Protein AF-A0A1F9YDW9-F1 (afdb_monomer)

Foldseek 3Di:
DVVLCVVLVHDPVVLVVLCVLLVDDDFDADPVRDGDADPVRSVLSNQLCCCCPVVVDDSVRSSVVVVVVVVVVVVCVVPVDPVVVVVVVVVVVVVVVVVVVVVD

pLDDT: mean 87.78, std 11.37, range [55.28, 95.94]

Structure (mmCIF, N/CA/C/O backbone):
data_AF-A0A1F9YDW9-F1
#
_entry.id   AF-A0A1F9YDW9-F1
#
loop_
_atom_site.group_PDB
_atom_site.id
_atom_site.type_symbol
_atom_site.label_atom_id
_atom_site.label_alt_id
_atom_site.label_comp_id
_atom_site.label_asym_id
_atom_site.label_entity_id
_atom_site.label_seq_id
_atom_site.pdbx_PDB_ins_code
_atom_site.Cartn_x
_atom_site.Cartn_y
_atom_site.Cartn_z
_atom_site.occupancy
_atom_site.B_iso_or_equiv
_atom_site.auth_seq_id
_atom_site.auth_comp_id
_atom_site.auth_asym_id
_atom_site.auth_atom_id
_atom_site.pdbx_PDB_model_num
ATOM 1 N N . MET A 1 1 ? -8.530 -5.318 -11.454 1.00 77.31 1 MET A N 1
ATOM 2 C CA . MET A 1 1 ? -7.422 -4.395 -11.811 1.00 77.31 1 MET A CA 1
ATOM 3 C C . MET A 1 1 ? -7.888 -3.136 -12.541 1.00 77.31 1 MET A C 1
ATOM 5 O O . MET A 1 1 ? -7.481 -2.066 -12.115 1.00 77.31 1 MET A O 1
ATOM 9 N N . GLY A 1 2 ? -8.725 -3.224 -13.585 1.00 84.69 2 GLY A N 1
ATOM 10 C CA . GLY A 1 2 ? -9.183 -2.037 -14.332 1.00 84.69 2 GLY A CA 1
ATOM 11 C C . GLY A 1 2 ? -9.844 -0.961 -13.460 1.00 84.69 2 GLY A C 1
ATOM 12 O O . GLY A 1 2 ? -9.477 0.203 -13.541 1.00 84.69 2 GLY A O 1
ATOM 13 N N . GLU A 1 3 ? -10.730 -1.356 -12.545 1.00 89.44 3 GLU A N 1
ATOM 14 C CA . GLU A 1 3 ? -11.359 -0.436 -11.587 1.00 89.44 3 GLU A CA 1
ATOM 15 C C . GLU A 1 3 ? -10.343 0.282 -10.685 1.00 89.44 3 GLU A C 1
ATOM 17 O O . GLU A 1 3 ? -10.360 1.504 -10.599 1.00 89.44 3 GLU A O 1
ATOM 22 N N . ALA A 1 4 ? -9.395 -0.457 -10.102 1.00 90.44 4 ALA A N 1
ATOM 23 C CA . ALA A 1 4 ? -8.333 0.115 -9.275 1.00 90.44 4 ALA A CA 1
ATOM 24 C C . ALA A 1 4 ? -7.477 1.140 -10.039 1.00 90.44 4 ALA A C 1
ATOM 26 O O . ALA A 1 4 ? -7.097 2.159 -9.475 1.00 90.44 4 ALA A O 1
ATOM 27 N N . CYS A 1 5 ? -7.211 0.905 -11.329 1.00 92.19 5 CYS A N 1
ATOM 28 C CA . CYS A 1 5 ? -6.478 1.851 -12.177 1.00 92.19 5 CYS A CA 1
ATOM 29 C C . CYS A 1 5 ? -7.267 3.150 -12.390 1.00 92.19 5 CYS A C 1
ATOM 31 O O . CYS A 1 5 ? -6.686 4.231 -12.314 1.00 92.19 5 CYS A O 1
ATOM 33 N N . ARG A 1 6 ? -8.588 3.047 -12.612 1.00 92.75 6 ARG A N 1
ATOM 34 C CA . ARG A 1 6 ? -9.481 4.211 -12.748 1.00 92.75 6 ARG A CA 1
ATOM 35 C C . ARG A 1 6 ? -9.548 5.023 -11.457 1.00 92.75 6 ARG A C 1
ATOM 37 O O . ARG A 1 6 ? -9.410 6.237 -11.499 1.00 92.75 6 ARG A O 1
ATOM 44 N N . VAL A 1 7 ? -9.712 4.355 -10.317 1.00 93.56 7 VAL A N 1
ATOM 45 C CA . VAL A 1 7 ? -9.809 5.016 -9.006 1.00 93.56 7 VAL A CA 1
ATOM 46 C C . VAL A 1 7 ? -8.484 5.674 -8.617 1.00 93.56 7 VAL A C 1
ATOM 48 O O . VAL A 1 7 ? -8.460 6.837 -8.228 1.00 93.56 7 VAL A O 1
ATOM 51 N N . ALA A 1 8 ? -7.364 4.967 -8.773 1.00 91.81 8 ALA A N 1
ATOM 52 C CA . ALA A 1 8 ? -6.049 5.499 -8.425 1.00 91.81 8 ALA A CA 1
ATOM 53 C C . ALA A 1 8 ? -5.509 6.520 -9.443 1.00 91.81 8 ALA A C 1
ATOM 55 O O . ALA A 1 8 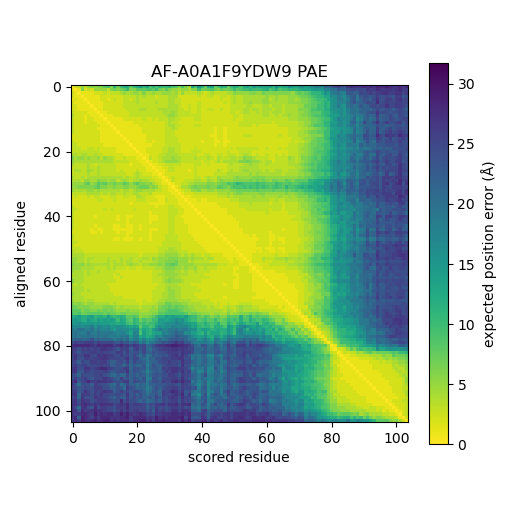? -4.562 7.252 -9.134 1.00 91.81 8 ALA A O 1
ATOM 56 N N . GLN A 1 9 ? -6.084 6.573 -10.652 1.00 94.00 9 GLN A N 1
ATOM 57 C CA . GLN A 1 9 ? -5.556 7.327 -11.794 1.00 94.00 9 GLN A CA 1
ATOM 58 C C . GLN A 1 9 ? -4.087 6.951 -12.044 1.00 94.00 9 GLN A C 1
ATOM 60 O O . GLN A 1 9 ? -3.182 7.789 -11.978 1.00 94.00 9 GLN A O 1
ATOM 65 N N . VAL A 1 10 ? -3.850 5.646 -12.205 1.00 93.19 10 VAL A N 1
ATOM 66 C CA . VAL A 1 10 ? -2.532 5.029 -12.413 1.00 93.19 10 VAL A CA 1
ATOM 67 C C . VAL A 1 10 ? -2.667 3.932 -13.466 1.00 93.19 10 VAL A C 1
ATOM 69 O O . VAL A 1 10 ? -3.626 3.161 -13.450 1.00 93.19 10 VAL A O 1
ATOM 72 N N . ALA A 1 11 ? -1.699 3.836 -14.378 1.00 94.50 11 ALA A N 1
ATOM 73 C CA . ALA A 1 11 ? -1.722 2.825 -15.426 1.00 94.50 11 ALA A CA 1
ATOM 74 C C . ALA A 1 11 ? -1.524 1.399 -14.859 1.00 94.50 11 ALA A C 1
ATOM 76 O O . ALA A 1 11 ? -0.778 1.207 -13.891 1.00 94.50 11 ALA A O 1
ATOM 77 N N . PRO A 1 12 ? -2.109 0.356 -15.483 1.00 94.50 12 PRO A N 1
ATOM 78 C CA . PRO A 1 12 ? -1.983 -1.018 -14.995 1.00 94.50 12 PRO A CA 1
ATOM 79 C C . PRO A 1 12 ? -0.534 -1.494 -14.845 1.00 94.50 12 PRO A C 1
ATOM 81 O O . PRO A 1 12 ? -0.206 -2.181 -13.881 1.00 94.50 12 PRO A O 1
ATOM 84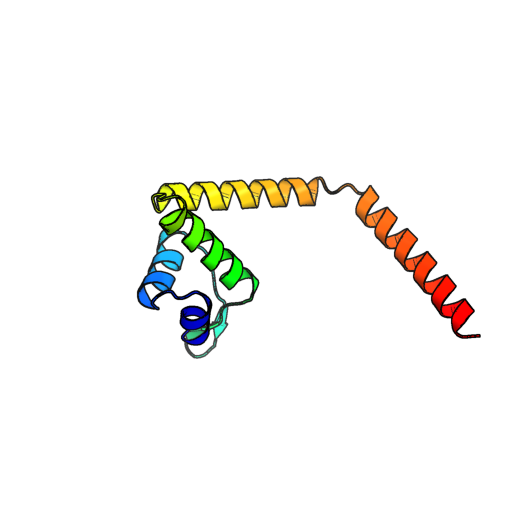 N N . HIS A 1 13 ? 0.352 -1.137 -15.779 1.00 94.56 13 HIS A N 1
ATOM 85 C CA . HIS A 1 13 ? 1.760 -1.536 -15.709 1.00 94.56 13 HIS A CA 1
ATOM 86 C C . HIS A 1 13 ? 2.472 -0.904 -14.501 1.00 94.56 13 HIS A C 1
ATOM 88 O O . HIS A 1 13 ? 3.274 -1.570 -13.852 1.00 94.56 13 HIS A O 1
ATOM 94 N N . THR A 1 14 ? 2.123 0.333 -14.142 1.00 94.81 14 THR A N 1
ATOM 95 C CA . THR A 1 14 ? 2.676 1.043 -12.985 1.00 94.81 14 THR A CA 1
ATOM 96 C C . THR A 1 14 ? 2.267 0.381 -11.672 1.00 94.81 14 THR A C 1
ATOM 98 O O . THR A 1 14 ? 3.122 0.152 -10.823 1.00 94.81 14 THR A O 1
ATOM 101 N N . LEU A 1 15 ? 0.996 -0.018 -11.521 1.00 94.31 15 LEU A N 1
ATOM 102 C CA . LEU A 1 15 ? 0.555 -0.756 -10.329 1.00 94.31 15 LEU A CA 1
ATOM 103 C C . LEU A 1 15 ? 1.297 -2.088 -10.179 1.00 94.31 15 LEU A C 1
ATOM 105 O O . LEU A 1 15 ? 1.786 -2.397 -9.096 1.00 94.31 15 LEU A O 1
ATOM 109 N N . ARG A 1 16 ? 1.452 -2.855 -11.269 1.00 94.06 16 ARG A N 1
ATOM 110 C CA . ARG A 1 16 ? 2.230 -4.112 -11.244 1.00 94.06 16 ARG A CA 1
ATOM 111 C C . ARG A 1 16 ? 3.682 -3.865 -10.851 1.00 94.06 16 ARG A C 1
ATOM 113 O O . ARG A 1 16 ? 4.270 -4.654 -10.117 1.00 94.06 16 ARG A O 1
ATOM 120 N N . TYR A 1 17 ? 4.254 -2.780 -11.359 1.00 95.00 17 TYR A 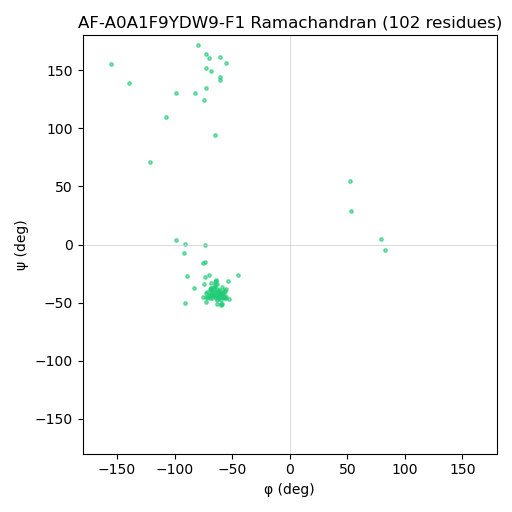N 1
ATOM 121 C CA . TYR A 1 17 ? 5.620 -2.398 -11.057 1.00 95.00 17 TYR A CA 1
ATOM 122 C C . TYR A 1 17 ? 5.790 -2.043 -9.574 1.00 95.00 17 TYR A C 1
ATOM 124 O O . TYR A 1 17 ? 6.716 -2.538 -8.933 1.00 95.00 17 TYR A O 1
ATOM 132 N N . TRP A 1 18 ? 4.866 -1.269 -8.999 1.00 95.06 18 TRP A N 1
ATOM 133 C CA . TRP A 1 18 ? 4.868 -0.944 -7.570 1.00 95.06 18 TRP A CA 1
ATOM 134 C C . TRP A 1 18 ? 4.717 -2.185 -6.694 1.00 95.06 18 TRP A C 1
ATOM 136 O O . TRP A 1 18 ? 5.522 -2.373 -5.786 1.00 95.06 18 TRP A O 1
ATOM 146 N N . GLU A 1 19 ? 3.777 -3.079 -7.012 1.00 93.38 19 GLU A N 1
ATOM 147 C CA . GLU A 1 19 ? 3.628 -4.362 -6.310 1.00 93.38 19 GLU A CA 1
ATOM 148 C C . GLU A 1 19 ? 4.942 -5.151 -6.272 1.00 93.38 19 GLU A C 1
ATOM 150 O O . GLU A 1 19 ? 5.337 -5.651 -5.221 1.00 93.38 19 GLU A O 1
ATOM 155 N N . SER A 1 20 ? 5.629 -5.246 -7.415 1.00 94.06 20 SER A N 1
ATOM 156 C CA . SER A 1 20 ? 6.873 -6.005 -7.545 1.00 94.06 20 SER A CA 1
ATOM 157 C C . SER A 1 20 ? 8.045 -5.346 -6.814 1.00 94.06 20 SER A C 1
ATOM 159 O O . SER A 1 20 ? 8.804 -6.038 -6.139 1.00 94.06 20 SER A O 1
ATOM 161 N N . LYS A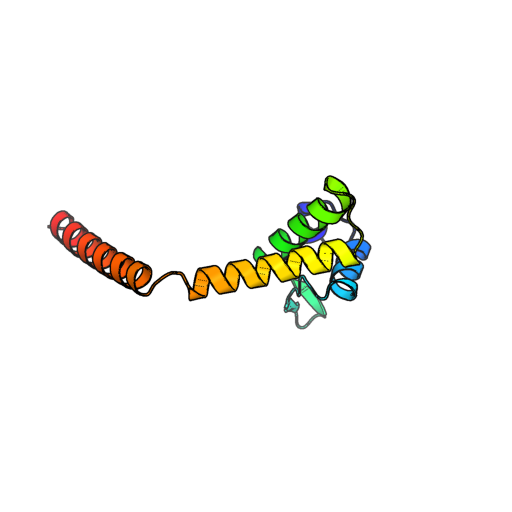 1 21 ? 8.208 -4.022 -6.927 1.00 94.06 21 LYS A N 1
ATOM 162 C CA . LYS A 1 21 ? 9.372 -3.310 -6.371 1.00 94.06 21 LYS A CA 1
ATOM 163 C C . LYS A 1 21 ? 9.236 -2.967 -4.894 1.00 94.06 21 LYS A C 1
ATOM 165 O O . LYS A 1 21 ? 10.222 -3.008 -4.164 1.00 94.06 21 LYS A O 1
ATOM 170 N N . LEU A 1 22 ? 8.037 -2.609 -4.450 1.00 91.31 22 LEU A N 1
ATOM 171 C CA . LEU A 1 22 ? 7.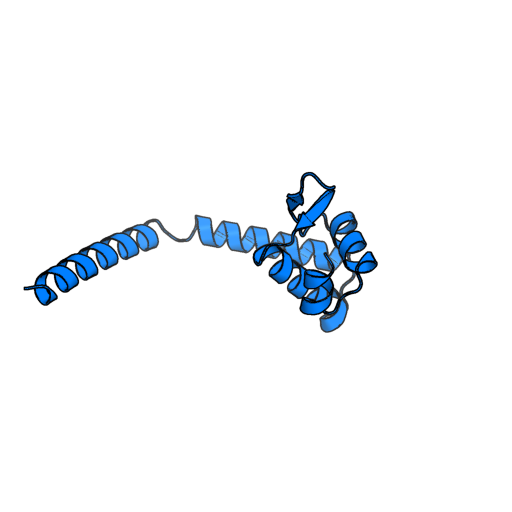786 -2.235 -3.059 1.00 91.31 22 LEU A CA 1
ATOM 172 C C . LEU A 1 22 ? 7.424 -3.462 -2.217 1.00 91.31 22 LEU A C 1
ATOM 174 O O . LEU A 1 22 ? 7.709 -3.498 -1.020 1.00 91.31 22 LEU A O 1
ATOM 178 N N . GLY A 1 23 ? 6.854 -4.494 -2.849 1.00 88.62 23 GLY A N 1
ATOM 179 C CA . GLY A 1 23 ? 6.332 -5.682 -2.178 1.00 88.62 23 GLY A CA 1
ATOM 180 C C . GLY A 1 23 ? 4.951 -5.462 -1.555 1.00 88.62 23 GLY A C 1
ATOM 181 O O . GLY A 1 23 ? 4.460 -6.355 -0.863 1.00 88.62 23 GLY A O 1
ATOM 182 N N . PHE A 1 24 ? 4.346 -4.291 -1.765 1.00 88.38 24 PHE A N 1
ATOM 183 C CA . PHE A 1 24 ? 2.988 -3.919 -1.375 1.00 88.38 24 PHE A CA 1
ATOM 184 C C . PHE A 1 24 ? 2.473 -2.791 -2.299 1.00 88.38 24 PHE A C 1
ATOM 186 O O . PHE A 1 24 ? 3.293 -2.054 -2.850 1.00 88.38 24 PHE A O 1
ATOM 193 N N . PRO A 1 25 ? 1.150 -2.627 -2.486 1.00 90.12 25 PRO A N 1
ATOM 194 C CA . PRO A 1 25 ? 0.056 -3.461 -1.962 1.00 90.12 25 PRO A CA 1
ATOM 195 C C . PRO A 1 25 ? 0.124 -4.920 -2.445 1.00 90.12 25 PRO A C 1
ATOM 197 O O . PRO A 1 25 ? 0.825 -5.229 -3.407 1.00 90.12 25 PRO A O 1
ATOM 200 N N . ARG A 1 26 ? -0.568 -5.834 -1.754 1.00 91.88 26 ARG A N 1
ATOM 201 C CA . ARG A 1 26 ? -0.605 -7.272 -2.089 1.00 91.88 26 ARG A CA 1
ATOM 202 C C . ARG A 1 26 ? -2.054 -7.689 -2.352 1.00 91.88 26 ARG A C 1
ATOM 204 O O . ARG A 1 26 ? -2.637 -8.392 -1.529 1.00 91.88 26 ARG A O 1
ATOM 211 N N . PRO A 1 27 ? -2.641 -7.256 -3.483 1.00 93.00 27 PRO A N 1
ATOM 212 C CA . PRO A 1 27 ? -4.036 -7.541 -3.776 1.00 93.00 27 PRO A CA 1
ATOM 213 C C . PRO A 1 27 ? -4.274 -9.050 -3.867 1.00 93.00 27 PRO A C 1
ATOM 215 O O . PRO A 1 27 ? -3.466 -9.792 -4.437 1.00 93.00 27 PRO A O 1
ATOM 218 N N . ALA A 1 28 ? -5.420 -9.495 -3.358 1.00 92.75 28 ALA A N 1
ATOM 219 C CA . ALA A 1 28 ? -5.825 -10.890 -3.446 1.00 92.75 28 ALA A CA 1
ATOM 220 C C . ALA A 1 28 ? -5.956 -11.324 -4.915 1.00 92.75 28 ALA A C 1
ATOM 222 O O . ALA A 1 28 ? -6.402 -10.561 -5.781 1.00 92.75 28 ALA A O 1
ATOM 223 N N . ARG A 1 29 ? -5.594 -12.574 -5.203 1.00 92.44 29 ARG A N 1
ATOM 224 C CA . ARG A 1 29 ? -5.770 -13.176 -6.528 1.00 92.44 29 ARG A CA 1
ATOM 225 C C . ARG A 1 29 ? -7.026 -14.037 -6.526 1.00 92.44 29 ARG A C 1
ATOM 227 O O . ARG A 1 29 ? -7.218 -14.848 -5.628 1.00 92.44 29 ARG A O 1
ATOM 234 N N . ARG A 1 30 ? -7.893 -13.847 -7.523 1.00 90.56 30 ARG A N 1
ATOM 235 C CA . ARG A 1 30 ? -9.002 -14.776 -7.794 1.00 90.56 30 ARG A CA 1
ATOM 236 C C . ARG A 1 30 ? -8.462 -16.072 -8.407 1.00 90.56 30 ARG A C 1
ATOM 238 O O . ARG A 1 30 ? -7.362 -16.066 -8.954 1.00 90.56 30 ARG A O 1
ATOM 245 N N . ALA A 1 31 ? -9.273 -17.132 -8.405 1.00 90.44 31 ALA A N 1
ATOM 246 C CA . ALA A 1 31 ? -8.960 -18.396 -9.082 1.00 90.44 31 ALA A CA 1
ATOM 247 C C . ALA A 1 31 ? -8.603 -18.207 -10.572 1.00 90.44 31 ALA A C 1
ATOM 249 O O . ALA A 1 31 ? -7.731 -18.888 -11.089 1.00 90.44 31 ALA A O 1
ATOM 250 N N . SER A 1 32 ? -9.190 -17.202 -11.234 1.00 89.69 32 SER A N 1
ATOM 251 C CA . SER A 1 32 ? -8.866 -16.826 -12.619 1.00 89.69 32 SER A CA 1
ATOM 252 C C . SER A 1 32 ? -7.517 -16.103 -12.796 1.00 89.69 32 SER A C 1
ATOM 254 O O . SER A 1 32 ? -7.196 -15.660 -13.892 1.00 89.69 32 SER A O 1
ATOM 256 N N . GLY A 1 33 ? -6.763 -15.857 -11.719 1.00 87.06 33 GLY A N 1
ATOM 257 C CA . GLY A 1 33 ? -5.506 -15.098 -11.735 1.00 87.06 33 GLY A CA 1
ATOM 258 C C . GLY A 1 33 ? -5.663 -13.570 -11.687 1.00 87.06 33 GLY A C 1
ATOM 259 O O . GLY A 1 33 ? -4.669 -12.846 -11.562 1.00 87.06 33 GLY A O 1
ATOM 260 N N . HIS A 1 34 ? -6.892 -13.043 -11.728 1.00 89.69 34 HIS A N 1
ATOM 261 C CA . HIS A 1 34 ? -7.149 -11.601 -11.668 1.00 89.69 34 HIS A CA 1
ATOM 262 C C . HIS A 1 34 ? -6.908 -11.012 -10.269 1.00 89.69 34 HIS A C 1
ATOM 264 O O . HIS A 1 34 ? -7.394 -11.533 -9.264 1.00 89.69 34 HIS A O 1
ATOM 270 N N . ARG A 1 35 ? -6.219 -9.863 -10.218 1.00 93.31 35 ARG A N 1
ATOM 271 C CA . ARG A 1 35 ? -5.996 -9.080 -8.989 1.00 93.31 35 ARG A CA 1
ATOM 272 C C . ARG A 1 35 ? -7.264 -8.339 -8.557 1.00 93.31 35 ARG A C 1
ATOM 274 O O . ARG A 1 35 ? -7.796 -7.522 -9.328 1.00 93.31 35 ARG A O 1
ATOM 281 N N . ARG A 1 36 ? -7.689 -8.575 -7.314 1.00 93.88 36 ARG A N 1
ATOM 282 C CA . ARG A 1 36 ? -8.747 -7.847 -6.606 1.00 93.88 36 ARG A CA 1
ATOM 283 C C . ARG A 1 36 ? -8.109 -6.972 -5.527 1.00 93.88 36 ARG A C 1
ATOM 285 O O . ARG A 1 36 ? -7.589 -7.491 -4.547 1.00 93.88 36 ARG A O 1
ATOM 292 N N . TYR A 1 37 ? -8.149 -5.660 -5.737 1.00 94.69 37 TYR A N 1
ATOM 293 C CA . TYR A 1 37 ? -7.674 -4.685 -4.757 1.00 94.69 37 TYR A CA 1
ATOM 294 C C . TYR A 1 37 ? -8.770 -4.459 -3.726 1.00 94.69 37 TYR A C 1
ATOM 296 O O . TYR A 1 37 ? -9.925 -4.244 -4.090 1.00 94.69 37 TYR A O 1
ATOM 304 N N . SER A 1 38 ? -8.404 -4.548 -2.455 1.00 94.81 38 SER A N 1
ATOM 305 C CA . SER A 1 38 ? -9.242 -4.106 -1.348 1.00 94.81 38 SER A CA 1
ATOM 306 C C . SER A 1 38 ? -9.166 -2.586 -1.180 1.00 94.81 38 SER A C 1
ATOM 308 O O . SER A 1 38 ? -8.322 -1.918 -1.783 1.00 94.81 38 SER A O 1
ATOM 310 N N . ARG A 1 39 ? -10.017 -2.035 -0.310 1.00 93.44 39 ARG A N 1
ATOM 311 C CA . ARG A 1 39 ? -9.928 -0.630 0.103 1.00 93.44 39 ARG A CA 1
ATOM 312 C C . ARG A 1 39 ? -8.548 -0.293 0.686 1.00 93.44 39 ARG A C 1
ATOM 314 O O . ARG A 1 39 ? -7.936 0.673 0.249 1.00 93.44 39 ARG A O 1
ATOM 321 N N . ALA A 1 40 ? -8.023 -1.137 1.574 1.00 92.44 40 ALA A N 1
ATOM 322 C CA . ALA A 1 40 ? -6.701 -0.949 2.179 1.00 92.44 40 ALA A CA 1
ATOM 323 C C . ALA A 1 40 ? -5.557 -1.008 1.145 1.00 92.44 40 ALA A C 1
ATOM 325 O O . ALA A 1 40 ? -4.563 -0.283 1.248 1.00 92.44 40 ALA A O 1
ATOM 326 N N . ASP A 1 41 ? -5.698 -1.845 0.108 1.00 95.00 41 ASP A N 1
ATOM 327 C CA . ASP A 1 41 ? -4.739 -1.851 -0.999 1.00 95.00 41 ASP A CA 1
ATOM 328 C C . ASP A 1 41 ? -4.770 -0.517 -1.752 1.00 95.00 41 ASP A C 1
ATOM 330 O O . ASP A 1 41 ? -3.711 0.025 -2.060 1.00 95.00 41 ASP A O 1
ATOM 334 N N . LEU A 1 42 ? -5.960 0.030 -2.030 1.00 95.69 42 LEU A N 1
ATOM 335 C CA . LEU A 1 42 ? -6.107 1.320 -2.711 1.00 95.69 42 LEU A CA 1
ATOM 336 C C . LEU A 1 42 ? -5.555 2.479 -1.878 1.00 95.69 42 LEU A C 1
ATOM 338 O O . LEU A 1 42 ? -4.866 3.334 -2.424 1.00 95.69 42 LEU A O 1
ATOM 342 N N . GLU A 1 43 ? -5.782 2.484 -0.567 1.00 94.81 43 GLU A N 1
ATOM 343 C CA . GLU A 1 43 ? -5.183 3.461 0.352 1.00 94.81 43 GLU A CA 1
ATOM 344 C C . GLU A 1 43 ? -3.650 3.423 0.273 1.00 94.81 43 GLU A C 1
ATOM 346 O O . GLU A 1 43 ? -3.005 4.459 0.107 1.00 94.81 43 GLU A O 1
ATOM 351 N N . THR A 1 44 ? -3.068 2.219 0.250 1.00 94.75 44 THR A N 1
ATOM 352 C CA . THR A 1 44 ? -1.622 2.043 0.044 1.00 94.75 44 THR A CA 1
ATOM 353 C C . THR A 1 44 ? -1.177 2.575 -1.328 1.00 94.75 44 THR A C 1
ATOM 355 O O . THR A 1 44 ? -0.131 3.212 -1.433 1.00 94.75 44 THR A O 1
ATOM 358 N N . VAL A 1 45 ? -1.954 2.351 -2.396 1.00 95.69 45 VAL A N 1
ATOM 359 C CA . VAL A 1 45 ? -1.659 2.893 -3.739 1.00 95.69 45 VAL A CA 1
ATOM 360 C C . VAL A 1 45 ? -1.652 4.422 -3.737 1.00 95.69 45 VAL A C 1
ATOM 362 O O . VAL A 1 45 ? -0.752 5.025 -4.326 1.00 95.69 45 VAL A O 1
ATOM 365 N N . PHE A 1 46 ? -2.628 5.055 -3.086 1.00 95.94 46 PHE A N 1
ATOM 366 C CA . PHE A 1 46 ? -2.688 6.512 -2.975 1.00 95.94 46 PHE A CA 1
ATOM 367 C C . PHE A 1 46 ? -1.494 7.073 -2.206 1.00 95.94 46 PHE A C 1
ATOM 369 O O . PHE A 1 46 ? -0.928 8.092 -2.606 1.00 95.94 46 PHE A O 1
ATOM 376 N N . GLU A 1 47 ? -1.057 6.381 -1.159 1.00 95.12 47 GLU A N 1
ATOM 377 C CA . GLU A 1 47 ? 0.132 6.760 -0.404 1.00 95.12 47 GLU A CA 1
ATOM 378 C C . GLU A 1 47 ? 1.411 6.626 -1.239 1.00 95.12 47 GLU A C 1
ATOM 380 O O . GLU A 1 47 ? 2.223 7.546 -1.290 1.00 95.12 47 GLU A O 1
ATOM 385 N N . ILE A 1 48 ? 1.571 5.533 -1.989 1.00 95.38 48 ILE A N 1
ATOM 386 C CA . ILE A 1 48 ? 2.700 5.384 -2.920 1.00 95.38 48 ILE A CA 1
ATOM 387 C C . ILE A 1 48 ? 2.708 6.535 -3.934 1.00 95.38 48 ILE A C 1
ATOM 389 O O . ILE A 1 48 ? 3.751 7.146 -4.178 1.00 95.38 48 ILE A O 1
ATOM 393 N N . LYS A 1 49 ? 1.543 6.870 -4.500 1.00 95.19 49 LYS A N 1
ATOM 394 C CA . LYS A 1 49 ? 1.406 7.972 -5.457 1.00 95.19 49 LYS A CA 1
ATOM 395 C C . LYS A 1 49 ? 1.792 9.317 -4.837 1.00 95.19 49 LYS A C 1
ATOM 397 O O . LYS A 1 49 ? 2.509 10.082 -5.482 1.00 95.19 49 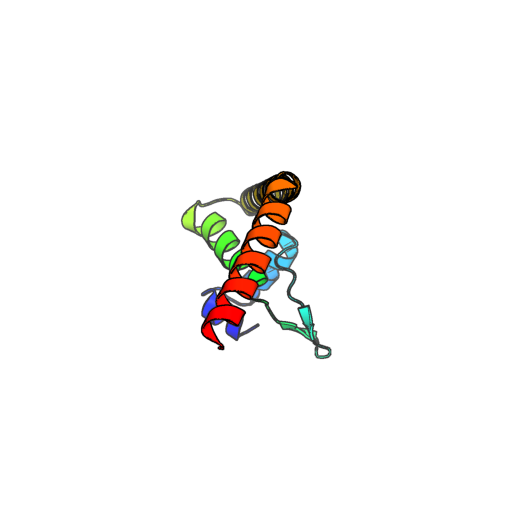LYS A O 1
ATOM 402 N N . SER A 1 50 ? 1.367 9.604 -3.607 1.00 95.50 50 SER A N 1
ATOM 403 C CA . SER A 1 50 ? 1.698 10.866 -2.934 1.00 95.50 50 SER A CA 1
ATOM 404 C C . SER A 1 50 ? 3.199 10.991 -2.649 1.00 95.50 50 SER A C 1
ATOM 406 O O . SER A 1 50 ? 3.774 12.059 -2.859 1.00 95.50 50 SER A O 1
ATOM 408 N N . LEU A 1 51 ? 3.862 9.897 -2.265 1.00 95.62 51 LEU A N 1
ATOM 409 C CA . LEU A 1 51 ? 5.304 9.881 -2.006 1.00 95.62 51 LEU A CA 1
ATOM 410 C C . LEU A 1 51 ? 6.121 10.061 -3.292 1.00 95.62 51 LEU A C 1
ATOM 412 O O . LEU A 1 51 ? 7.051 10.867 -3.328 1.00 95.62 51 LEU A O 1
ATOM 416 N N . LEU A 1 52 ? 5.770 9.345 -4.360 1.00 94.62 52 LEU A N 1
ATOM 417 C CA . LEU A 1 52 ? 6.527 9.390 -5.613 1.00 94.62 52 LEU A CA 1
ATOM 418 C C . LEU A 1 52 ? 6.269 10.674 -6.407 1.00 94.62 52 LEU A C 1
ATOM 420 O O . LEU A 1 52 ? 7.207 11.291 -6.905 1.00 94.62 52 LEU A O 1
ATOM 424 N N . VAL A 1 53 ? 5.005 11.082 -6.539 1.00 92.88 53 VAL A N 1
ATOM 425 C CA . VAL A 1 53 ? 4.625 12.226 -7.381 1.00 92.88 53 VAL A CA 1
ATOM 426 C C . VAL A 1 53 ? 4.626 13.519 -6.578 1.00 92.88 53 VAL A C 1
ATOM 428 O O . VAL A 1 53 ? 5.248 14.491 -6.996 1.00 92.88 53 VAL A O 1
ATOM 431 N N . GLY A 1 54 ? 3.961 13.524 -5.421 1.00 91.88 54 GLY A N 1
ATOM 432 C CA . GLY A 1 54 ? 3.832 14.717 -4.583 1.00 91.88 54 GLY A CA 1
ATOM 433 C C . GLY A 1 54 ? 5.142 15.095 -3.896 1.00 91.88 54 GLY A C 1
ATOM 434 O O . GLY A 1 54 ? 5.543 16.252 -3.935 1.00 91.88 54 GLY A O 1
ATOM 435 N N . ARG A 1 55 ? 5.843 14.117 -3.308 1.00 93.38 55 ARG A N 1
ATOM 436 C CA . ARG A 1 55 ? 7.105 14.346 -2.578 1.00 93.38 55 ARG A CA 1
ATOM 437 C C . ARG A 1 55 ? 8.368 14.052 -3.388 1.00 93.38 55 ARG A C 1
ATOM 439 O O . ARG A 1 55 ? 9.459 14.138 -2.834 1.00 93.38 55 ARG A O 1
ATOM 446 N N . ARG A 1 56 ? 8.235 13.693 -4.673 1.00 95.12 56 ARG A N 1
ATOM 447 C CA . ARG A 1 56 ? 9.360 13.400 -5.587 1.00 95.12 56 ARG A CA 1
ATOM 448 C C . ARG A 1 56 ? 10.344 12.357 -5.031 1.00 95.12 56 ARG A C 1
ATOM 450 O O . ARG A 1 56 ? 11.531 12.388 -5.346 1.00 95.12 56 ARG A O 1
ATOM 457 N N . MET A 1 57 ? 9.875 11.434 -4.191 1.00 95.75 57 MET A N 1
ATOM 458 C CA . MET A 1 57 ? 10.741 10.414 -3.604 1.00 95.75 57 MET A CA 1
ATOM 459 C C . MET A 1 57 ? 11.136 9.359 -4.636 1.00 95.75 57 MET A C 1
ATOM 461 O O . MET A 1 57 ? 10.383 9.029 -5.552 1.00 95.75 57 MET A O 1
ATOM 465 N N . THR A 1 58 ? 12.304 8.751 -4.433 1.00 95.88 58 THR A N 1
ATOM 466 C CA . THR A 1 58 ? 12.673 7.525 -5.147 1.00 95.88 58 THR A CA 1
ATOM 467 C C . THR A 1 58 ? 11.830 6.347 -4.651 1.00 95.88 58 THR A C 1
ATOM 469 O O . THR A 1 58 ? 11.307 6.364 -3.535 1.00 95.88 58 THR A O 1
ATOM 472 N N . LEU A 1 59 ? 11.743 5.269 -5.436 1.00 93.56 59 LEU A N 1
ATOM 473 C CA . LEU A 1 59 ? 11.075 4.030 -5.005 1.00 93.56 59 LEU A CA 1
ATOM 474 C C . LEU A 1 59 ? 11.651 3.476 -3.698 1.00 93.56 59 LEU A C 1
ATOM 476 O O . LEU A 1 59 ? 10.900 3.005 -2.848 1.00 93.56 59 LEU A O 1
ATOM 480 N N . ALA A 1 60 ? 12.972 3.560 -3.521 1.00 94.12 60 ALA A N 1
ATOM 481 C CA . ALA A 1 60 ? 13.629 3.133 -2.291 1.00 94.12 60 ALA A CA 1
ATOM 482 C C . ALA A 1 60 ? 13.221 4.010 -1.095 1.00 94.12 60 ALA A C 1
ATOM 484 O O . ALA A 1 60 ? 12.909 3.478 -0.028 1.00 94.12 60 ALA A O 1
ATOM 485 N N . GLY A 1 61 ? 13.164 5.333 -1.287 1.00 94.38 61 GLY A N 1
ATOM 486 C CA . GLY A 1 61 ? 12.712 6.281 -0.266 1.00 94.38 61 GLY A CA 1
ATOM 487 C C . GLY A 1 61 ? 11.249 6.069 0.117 1.00 94.38 61 GLY A C 1
ATOM 488 O O . GLY A 1 61 ? 10.937 5.919 1.297 1.00 94.38 61 GLY A O 1
ATOM 489 N N . ALA A 1 62 ? 10.365 5.940 -0.876 1.00 94.69 62 ALA A N 1
ATOM 490 C CA . ALA A 1 62 ? 8.951 5.660 -0.649 1.00 94.69 62 ALA A CA 1
ATOM 491 C C . ALA A 1 62 ? 8.750 4.329 0.093 1.00 94.69 62 ALA A C 1
ATOM 493 O O . ALA A 1 62 ? 7.985 4.265 1.052 1.00 94.69 62 ALA A O 1
ATOM 494 N N . ARG A 1 63 ? 9.491 3.274 -0.284 1.00 94.00 63 ARG A N 1
ATOM 495 C CA . ARG A 1 63 ? 9.449 1.981 0.415 1.00 94.00 63 ARG A CA 1
ATOM 496 C C . ARG A 1 63 ? 9.823 2.114 1.890 1.00 94.00 63 ARG A C 1
ATOM 498 O O . ARG A 1 63 ? 9.164 1.503 2.729 1.00 94.00 63 ARG A O 1
ATOM 505 N N . ARG A 1 64 ? 10.885 2.865 2.199 1.00 93.50 64 ARG A N 1
ATOM 506 C CA . ARG A 1 64 ? 11.345 3.081 3.578 1.00 93.50 64 ARG A CA 1
ATOM 507 C C . ARG A 1 64 ? 10.284 3.820 4.393 1.00 93.50 64 ARG A C 1
ATOM 509 O O . ARG A 1 64 ? 9.863 3.286 5.413 1.00 93.50 64 ARG A O 1
ATOM 516 N N . ALA A 1 65 ? 9.781 4.942 3.880 1.00 91.94 65 ALA A N 1
ATOM 517 C CA . ALA A 1 65 ? 8.745 5.739 4.539 1.00 91.94 65 ALA A CA 1
ATOM 518 C C . ALA A 1 65 ? 7.474 4.920 4.839 1.00 91.94 65 ALA A C 1
ATOM 520 O O . ALA A 1 65 ? 6.927 4.978 5.938 1.00 91.94 65 ALA A O 1
ATOM 521 N N . LEU A 1 66 ? 7.034 4.094 3.885 1.00 91.19 66 LEU A N 1
ATOM 522 C CA . LEU A 1 66 ? 5.859 3.230 4.046 1.00 91.19 66 LEU A CA 1
ATOM 523 C C . LEU A 1 66 ? 6.070 2.141 5.112 1.00 91.19 66 LEU A C 1
ATOM 525 O O . LEU A 1 66 ? 5.147 1.806 5.856 1.00 91.19 66 LEU A O 1
ATOM 529 N N . LEU A 1 67 ? 7.279 1.579 5.211 1.00 90.69 67 LEU A N 1
ATOM 530 C CA . LEU A 1 67 ? 7.615 0.592 6.242 1.00 90.69 67 LEU A CA 1
ATOM 531 C C . LEU A 1 67 ? 7.724 1.221 7.632 1.00 90.69 67 LEU A C 1
ATOM 533 O O . LEU A 1 67 ? 7.249 0.628 8.598 1.00 90.69 67 LEU A O 1
ATOM 537 N N . GLU A 1 68 ? 8.327 2.403 7.737 1.00 90.25 68 GLU A N 1
ATOM 538 C CA . GLU A 1 68 ? 8.430 3.156 8.991 1.00 90.25 68 GLU A CA 1
ATOM 539 C C . GLU A 1 68 ? 7.046 3.512 9.527 1.00 90.25 68 GLU A C 1
ATOM 541 O O . GLU A 1 68 ? 6.751 3.231 10.686 1.00 90.25 68 GLU A O 1
ATOM 546 N N . ARG A 1 69 ? 6.148 4.001 8.665 1.00 86.44 69 ARG A N 1
ATOM 547 C CA . ARG A 1 69 ? 4.772 4.318 9.058 1.00 86.44 69 ARG A CA 1
ATOM 548 C C . ARG A 1 69 ? 3.997 3.090 9.536 1.00 86.44 69 ARG A C 1
ATOM 550 O O . ARG A 1 69 ? 3.300 3.165 10.539 1.00 86.44 69 ARG A O 1
ATOM 557 N N . ARG A 1 70 ? 4.149 1.938 8.870 1.00 83.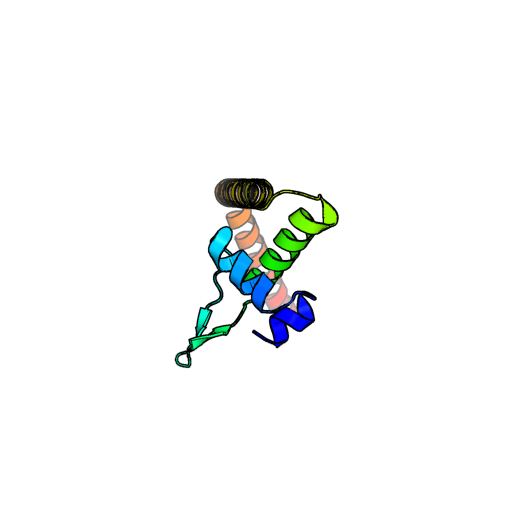25 70 ARG A N 1
ATOM 558 C CA . ARG A 1 70 ? 3.529 0.675 9.318 1.00 83.25 70 ARG A CA 1
ATOM 559 C C . ARG A 1 70 ? 4.083 0.183 10.655 1.00 83.25 70 ARG A C 1
ATOM 561 O O . ARG A 1 70 ? 3.341 -0.409 11.432 1.00 83.25 70 ARG A O 1
ATOM 568 N N . ARG A 1 71 ? 5.374 0.399 10.922 1.00 82.75 71 ARG A N 1
ATOM 569 C CA . ARG A 1 71 ? 5.982 0.091 12.226 1.00 82.75 71 ARG A CA 1
ATOM 570 C C . ARG A 1 71 ? 5.461 1.027 13.315 1.00 82.75 71 ARG A C 1
ATOM 572 O O . ARG A 1 71 ? 5.128 0.534 14.384 1.00 82.75 71 ARG A O 1
ATOM 579 N N . GLY A 1 72 ? 5.345 2.322 13.018 1.00 76.00 72 GLY A N 1
ATOM 580 C CA . GLY A 1 72 ? 4.751 3.322 13.909 1.00 76.00 72 GLY A CA 1
ATOM 581 C C . GLY A 1 72 ? 3.301 2.994 14.255 1.00 76.00 72 GLY A C 1
ATOM 582 O O . GLY A 1 72 ? 2.990 2.847 15.427 1.00 76.00 72 GLY A O 1
ATOM 583 N N . ALA A 1 73 ? 2.462 2.729 13.250 1.00 68.69 73 ALA A N 1
ATOM 584 C CA . ALA A 1 73 ? 1.062 2.347 13.449 1.00 68.69 73 ALA A CA 1
ATOM 585 C C . ALA A 1 73 ? 0.911 1.068 14.290 1.00 68.69 73 ALA A C 1
ATOM 587 O O . ALA A 1 73 ? 0.087 1.013 15.192 1.00 68.69 73 ALA A O 1
ATOM 588 N N . ARG A 1 74 ? 1.752 0.049 14.059 1.00 61.88 74 ARG A N 1
ATOM 589 C CA . ARG A 1 74 ? 1.738 -1.174 14.878 1.00 61.88 74 ARG A CA 1
ATOM 590 C C . ARG A 1 74 ? 2.226 -0.919 16.311 1.00 61.88 74 ARG A C 1
ATOM 592 O O . ARG A 1 74 ? 1.766 -1.580 17.235 1.00 61.88 74 ARG A O 1
ATOM 599 N N . GLY A 1 75 ? 3.165 0.008 16.496 1.00 59.22 75 GLY A N 1
ATOM 600 C CA . GLY A 1 75 ? 3.615 0.454 17.815 1.00 59.22 75 GLY A CA 1
ATOM 601 C C . GLY A 1 75 ? 2.531 1.232 1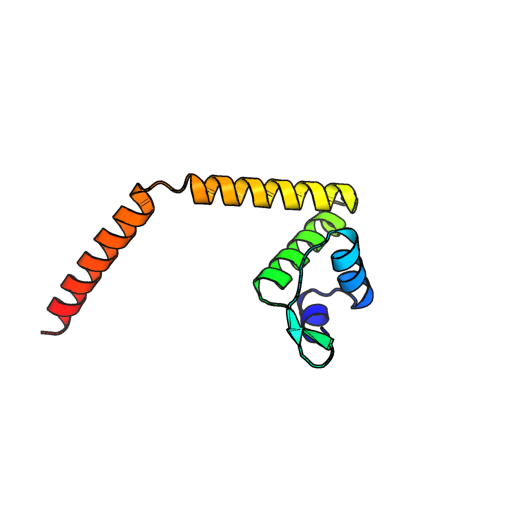8.561 1.00 59.22 75 GLY A C 1
ATOM 602 O O . GLY A 1 75 ? 2.334 1.001 19.746 1.00 59.22 75 GLY A O 1
ATOM 603 N N . GLU A 1 76 ? 1.782 2.081 17.860 1.00 57.19 76 GLU A N 1
ATOM 604 C CA . GLU A 1 76 ? 0.631 2.819 18.388 1.00 57.19 76 GLU A CA 1
ATOM 605 C C . GLU A 1 76 ? -0.556 1.899 18.691 1.00 57.19 76 GLU A C 1
ATOM 607 O O . GLU A 1 76 ? -1.181 2.072 19.722 1.00 57.19 76 GLU A O 1
ATOM 612 N N . GLU A 1 77 ? -0.840 0.881 17.874 1.00 55.28 77 GLU A N 1
ATOM 613 C CA . GLU A 1 77 ? -1.866 -0.140 18.157 1.00 55.28 77 GLU A CA 1
ATOM 614 C C . GLU A 1 77 ? -1.478 -1.046 19.334 1.00 55.28 77 GLU A C 1
ATOM 616 O O . GLU A 1 77 ? -2.329 -1.411 20.139 1.00 55.28 77 GLU A O 1
ATOM 621 N N . ALA A 1 78 ? -0.196 -1.399 19.463 1.00 56.53 78 ALA A N 1
ATOM 622 C CA . ALA A 1 78 ? 0.304 -2.168 20.604 1.00 56.53 78 ALA A CA 1
ATOM 623 C C . ALA A 1 78 ? 0.389 -1.321 21.887 1.00 56.53 78 ALA A C 1
ATOM 625 O O . ALA A 1 78 ? 0.284 -1.858 22.989 1.00 56.53 78 ALA A O 1
ATOM 626 N N . SER A 1 79 ? 0.574 -0.006 21.743 1.00 56.34 79 SER A N 1
ATOM 627 C CA . SER A 1 79 ? 0.571 0.972 22.833 1.00 56.34 79 SER A CA 1
ATOM 628 C C . SER A 1 79 ? -0.808 1.589 23.084 1.00 56.34 79 SER A C 1
ATOM 630 O O . SER A 1 79 ? -0.961 2.314 24.071 1.00 56.34 79 SER A O 1
ATOM 632 N N . ALA A 1 80 ? -1.807 1.322 22.233 1.00 56.28 80 ALA A N 1
ATOM 633 C CA . ALA A 1 80 ? -3.197 1.685 22.455 1.00 56.28 80 ALA A CA 1
ATOM 634 C C . ALA A 1 80 ? -3.646 0.878 23.667 1.00 56.28 80 ALA A C 1
ATOM 636 O O . ALA A 1 80 ? -3.931 -0.316 23.602 1.00 56.28 80 ALA A O 1
ATOM 637 N N . ALA A 1 81 ? -3.537 1.545 24.808 1.00 57.06 81 ALA A N 1
ATOM 638 C CA . ALA A 1 81 ? -3.421 0.930 26.106 1.00 57.06 81 ALA A CA 1
ATOM 639 C C . ALA A 1 81 ? -4.586 -0.034 26.391 1.00 57.06 81 ALA A C 1
ATOM 641 O O . ALA A 1 81 ? -5.703 0.186 25.909 1.00 57.06 81 ALA A O 1
ATOM 642 N N . PRO A 1 82 ? -4.392 -1.017 27.290 1.00 59.88 82 PRO A N 1
ATOM 643 C CA . PRO A 1 82 ? -5.476 -1.822 27.865 1.00 59.88 82 PRO A CA 1
ATOM 644 C C . PRO A 1 82 ? -6.694 -0.984 28.311 1.00 59.88 82 PRO A C 1
ATOM 646 O O . PRO A 1 82 ? -7.825 -1.471 28.309 1.00 59.88 82 PRO A O 1
ATOM 649 N N . GLY A 1 83 ? -6.467 0.294 28.644 1.00 66.00 83 GLY A N 1
ATOM 650 C CA . GLY A 1 83 ? -7.486 1.292 28.957 1.00 66.00 83 GLY A CA 1
ATOM 651 C C . GLY A 1 83 ? -8.460 1.608 27.817 1.00 66.00 83 GLY A C 1
ATOM 652 O O . GLY A 1 83 ? -9.646 1.710 28.088 1.00 66.00 83 GLY A O 1
ATOM 653 N N . ALA A 1 84 ? -8.030 1.683 26.553 1.00 72.06 84 ALA A N 1
ATOM 654 C CA . ALA A 1 84 ? -8.938 1.974 25.435 1.00 72.06 84 ALA A CA 1
ATOM 655 C C . ALA A 1 84 ? -9.935 0.825 25.202 1.00 72.06 84 ALA A C 1
ATOM 657 O O . ALA A 1 84 ? -11.132 1.047 25.039 1.00 72.06 84 ALA A O 1
ATOM 658 N N . ALA A 1 85 ? -9.461 -0.423 25.275 1.00 75.12 85 ALA A N 1
ATOM 659 C CA . ALA A 1 85 ? -10.314 -1.609 25.181 1.00 75.12 85 ALA A CA 1
ATOM 660 C C . ALA A 1 85 ? -11.225 -1.799 26.410 1.00 75.12 85 ALA A C 1
ATOM 662 O O . ALA A 1 85 ? -12.278 -2.434 26.319 1.00 75.12 85 ALA A O 1
ATOM 663 N N . ARG A 1 86 ? -10.826 -1.287 27.579 1.00 78.69 86 ARG A N 1
ATOM 664 C CA . ARG A 1 86 ? -11.675 -1.225 28.775 1.00 78.69 86 ARG A CA 1
ATOM 665 C C . ARG A 1 86 ? -12.760 -0.156 28.625 1.00 78.69 86 ARG A C 1
ATOM 667 O O . ARG A 1 86 ? -13.928 -0.489 28.775 1.00 78.69 86 ARG A O 1
ATOM 674 N N . LEU A 1 87 ? -12.380 1.054 28.224 1.00 86.00 87 LEU A N 1
ATOM 675 C CA . LEU A 1 87 ? -13.289 2.180 28.026 1.00 86.00 87 LEU A CA 1
ATOM 676 C C . LEU A 1 87 ? -14.354 1.861 26.970 1.00 86.00 87 LEU A C 1
ATOM 678 O O . LEU A 1 87 ? -15.530 2.102 27.193 1.00 86.00 87 LEU A O 1
ATOM 682 N N . LEU A 1 88 ? -13.969 1.235 25.850 1.00 89.94 88 LEU A N 1
ATOM 683 C CA . LEU A 1 88 ? -14.917 0.802 24.815 1.00 89.94 88 LEU A CA 1
ATOM 684 C C . LEU A 1 88 ? -15.899 -0.269 25.307 1.00 89.94 88 LEU A C 1
ATOM 686 O O . LEU A 1 88 ? -17.023 -0.331 24.814 1.00 89.94 88 LEU A O 1
ATOM 690 N N . ARG A 1 89 ? -15.491 -1.129 26.250 1.00 88.00 89 ARG A N 1
ATOM 691 C CA . ARG A 1 89 ? -16.401 -2.103 26.868 1.00 88.00 89 ARG A CA 1
ATOM 692 C C . ARG A 1 89 ? -17.376 -1.418 27.815 1.00 88.00 89 ARG A C 1
ATOM 694 O O . ARG A 1 89 ? -18.558 -1.712 27.716 1.00 88.00 89 ARG A O 1
ATOM 701 N N . GLU A 1 90 ? -16.891 -0.513 28.659 1.00 91.88 90 GLU A N 1
ATOM 702 C CA . GLU A 1 90 ? -17.720 0.279 29.580 1.00 91.88 90 GLU A CA 1
ATOM 703 C C . GLU A 1 90 ? -18.762 1.101 28.797 1.00 91.88 90 GLU A C 1
ATOM 705 O O . GLU A 1 90 ? -19.958 0.913 29.001 1.00 91.88 90 GLU A O 1
ATOM 710 N N . LEU A 1 91 ? -18.335 1.857 27.778 1.00 94.00 91 LEU A N 1
ATOM 711 C CA . LEU A 1 91 ? -19.227 2.609 26.880 1.00 94.00 91 LEU A CA 1
ATOM 712 C C . LEU A 1 91 ? -20.267 1.726 26.181 1.00 94.00 91 LEU A C 1
ATOM 714 O O . LEU A 1 91 ? -21.409 2.131 25.982 1.00 94.00 91 LEU A O 1
ATOM 718 N N . ARG A 1 92 ? -19.884 0.516 25.761 1.00 95.56 92 ARG A N 1
ATOM 719 C CA . ARG A 1 92 ? -20.809 -0.404 25.090 1.00 95.56 92 ARG A CA 1
ATOM 720 C C . ARG A 1 92 ? -21.884 -0.930 26.041 1.00 95.56 92 ARG A C 1
ATOM 722 O O . ARG A 1 92 ? -23.006 -1.145 25.586 1.00 95.56 92 ARG A O 1
ATOM 729 N N . GLU A 1 93 ? -21.542 -1.196 27.300 1.00 94.31 93 GLU A N 1
ATOM 730 C CA . GLU A 1 93 ? -22.526 -1.638 28.295 1.00 94.31 93 GLU A CA 1
ATOM 731 C C . GLU A 1 93 ? -23.477 -0.492 28.670 1.00 94.31 93 GLU A C 1
ATOM 733 O O . GLU A 1 93 ? -24.686 -0.691 28.600 1.00 94.31 93 GLU A O 1
ATOM 738 N N .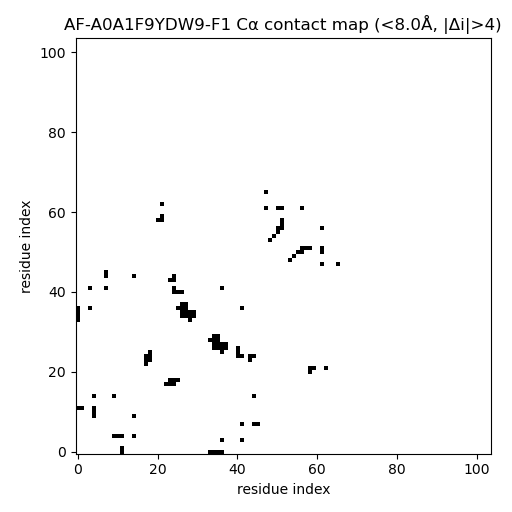 GLU A 1 94 ? -22.968 0.725 28.899 1.00 94.56 94 GLU A N 1
ATOM 739 C CA . GLU A 1 94 ? -23.815 1.909 29.140 1.00 94.56 94 GLU A CA 1
ATOM 740 C C . GLU A 1 94 ? -24.804 2.156 27.992 1.00 94.56 94 GLU A C 1
ATOM 742 O O . GLU A 1 94 ? -26.001 2.345 28.207 1.00 94.56 94 GLU A O 1
ATOM 747 N N . LEU A 1 95 ? -24.335 2.098 26.740 1.00 95.62 95 LEU A N 1
ATOM 748 C CA . LEU A 1 95 ? -25.209 2.285 25.579 1.00 95.62 95 LEU A CA 1
ATOM 749 C C . LEU A 1 95 ? -26.283 1.196 25.463 1.00 95.62 95 LEU A C 1
ATOM 751 O O . LEU A 1 95 ? -27.366 1.466 24.944 1.00 95.62 95 LEU A O 1
ATOM 755 N N . ARG A 1 96 ? -26.008 -0.032 25.921 1.00 94.56 96 ARG A N 1
ATOM 756 C CA . ARG A 1 96 ? -27.005 -1.111 25.942 1.00 94.56 96 ARG A CA 1
ATOM 757 C C . ARG A 1 96 ? -28.053 -0.906 27.018 1.00 94.56 96 ARG A C 1
ATOM 759 O O . ARG A 1 96 ? -29.224 -1.151 26.739 1.00 94.56 96 ARG A O 1
ATOM 766 N N . GLU A 1 97 ? -27.644 -0.480 28.208 1.00 93.69 97 GLU A N 1
ATOM 767 C CA . GLU A 1 97 ? -28.574 -0.170 29.294 1.00 93.69 97 GLU A CA 1
ATOM 768 C C . GLU A 1 97 ? -29.531 0.940 28.866 1.00 93.69 97 GLU A C 1
ATOM 770 O O . GLU A 1 97 ? -30.743 0.713 28.846 1.00 93.69 97 GLU A O 1
ATOM 775 N N . LEU A 1 98 ? -28.992 2.061 28.373 1.00 94.06 98 LEU A N 1
ATOM 776 C CA . LEU A 1 98 ? -29.783 3.189 27.871 1.00 94.06 98 LEU A CA 1
ATOM 777 C C . LEU A 1 98 ? -30.714 2.787 26.719 1.00 94.06 98 LEU A C 1
ATOM 779 O O . LEU A 1 98 ? -31.874 3.195 26.676 1.00 94.06 98 LEU A O 1
ATOM 783 N N . ALA A 1 99 ? -30.239 1.957 25.785 1.00 91.75 99 ALA A N 1
ATOM 784 C CA . ALA A 1 99 ? -31.082 1.455 24.702 1.00 91.75 99 ALA A CA 1
ATOM 785 C C . ALA A 1 99 ? -32.221 0.553 25.208 1.00 91.75 99 ALA A C 1
ATOM 787 O O . ALA A 1 99 ? -33.291 0.539 24.603 1.00 91.75 99 ALA A O 1
ATOM 788 N N . SER A 1 100 ? -32.014 -0.193 26.299 1.00 90.69 100 SER A N 1
ATOM 789 C CA . SER A 1 100 ? -33.062 -1.018 26.908 1.00 90.69 100 SER A CA 1
ATOM 790 C C . SER A 1 100 ? -34.090 -0.188 27.682 1.00 90.69 100 SER A C 1
ATOM 792 O O . SER A 1 100 ? -35.272 -0.524 27.672 1.00 90.69 100 SER A O 1
ATOM 794 N N . GLU A 1 101 ? -33.660 0.913 28.306 1.00 89.00 101 GLU A N 1
ATOM 795 C CA . GLU A 1 101 ? -34.541 1.846 29.013 1.00 89.00 101 GLU A CA 1
ATOM 796 C C . GLU A 1 101 ? -35.449 2.611 28.050 1.00 89.00 101 GLU A C 1
ATOM 798 O O . GLU A 1 101 ? -36.631 2.772 28.328 1.00 89.00 101 GLU A O 1
ATOM 803 N N . LEU A 1 102 ? -34.922 3.015 26.891 1.00 87.50 102 LEU A N 1
ATOM 804 C CA . LEU A 1 102 ? -35.692 3.682 25.835 1.00 87.50 102 LEU A CA 1
ATOM 805 C C . LEU A 1 102 ? -36.638 2.740 25.067 1.00 87.50 102 LEU A C 1
ATOM 807 O O . LEU A 1 102 ? -37.495 3.215 24.327 1.00 87.50 102 LEU A O 1
ATOM 811 N N . ALA A 1 103 ? -36.464 1.422 25.195 1.00 79.69 103 ALA A N 1
ATOM 812 C CA . ALA A 1 103 ? -37.317 0.414 24.560 1.00 79.69 103 ALA A CA 1
ATOM 813 C C . ALA A 1 103 ? -38.511 -0.027 25.437 1.00 79.69 103 ALA A C 1
ATOM 815 O O . ALA A 1 103 ? -39.281 -0.892 25.012 1.00 79.69 103 ALA A O 1
ATOM 816 N N . LYS A 1 104 ? -38.646 0.537 26.644 1.00 57.03 104 LYS A N 1
ATOM 817 C CA . LYS A 1 104 ? -39.795 0.397 27.554 1.00 57.03 104 LYS A CA 1
ATOM 818 C C . LYS A 1 104 ? -40.790 1.535 27.359 1.00 57.03 104 LYS A C 1
ATOM 820 O O . LYS A 1 104 ? -41.997 1.250 27.519 1.00 57.03 104 LYS A O 1
#

Sequence (104 aa):
MGEACRVAQVAPHTLRYWESKLGFPRPARRASGHRRYSRADLETVFEIKSLLVGRRMTLAGARRALLERRRGARGEEASAAPGAARLLRELREELRELASELAK

Radius of gyration: 20.05 Å; Cα contacts (8 Å, |Δi|>4): 61; chains: 1; bounding box: 53×33×45 Å

Nearest PDB structures (foldseek):
  6xh7-assembly1_G  TM=5.647E-01  e=5.188E-03  Escherichia coli
  1q07-assembly1_A  TM=5.582E-01  e=8.130E-03  Escherichia coli
  4wls-assembly1_B  TM=5.567E-01  e=1.051E-02  Escherichia coli DH5[alpha]
  7c17-assembly1_H  TM=5.493E-01  e=2.420E-02  Escherichia coli K-12
  3gp4-assembly1_A  TM=3.919E-01  e=9.243E-03  Listeria monocytogenes serotype 4b str. F2365

Secondary structure (DSSP, 8-state):
-HHHHHHHT--HHHHHHHHHHH----PEEPTTS-EE--HHHHHHHHHHHIIIIIS---HHHHHHHHHHHHHHHHHHHHHS-HHHHHHHHHHHHHHHHHHHHTT-

Solvent-accessible surface area (backbone atoms only — not comparable to full-atom values): 5911 Å² total; per-residue (Å²): 83,73,66,58,24,64,75,68,72,46,57,69,69,56,54,55,48,40,28,69,74,60,67,44,50,77,52,50,66,46,97,87,67,50,48,46,70,49,72,71,34,50,54,46,49,53,50,53,47,43,32,42,66,75,64,64,37,50,73,69,52,39,42,49,54,55,51,52,50,54,50,50,52,53,50,49,60,71,59,54,42,77,61,57,66,46,49,54,49,53,54,52,50,54,55,49,53,53,54,54,61,75,72,108

Mean predicted aligned error: 10.49 Å